Protein AF-A0A2N2WF15-F1 (afdb_monomer_lite)

Radius of gyration: 24.14 Å; chains: 1; bounding box: 79×33×32 Å

pLDDT: mean 79.83, std 14.01, range [51.75, 97.06]

Foldseek 3Di:
DDPVVVVVVVVVVVVCVVPDDPPPPPPDQQWPDWDWDDDPNDIDIDTDTDQQDKDAKDWDWDDPDDPDIDTPDIGGDMDHDPPTRDD

Structure (mmCIF, N/CA/C/O backbone):
data_AF-A0A2N2WF15-F1
#
_entry.id   AF-A0A2N2WF15-F1
#
loop_
_atom_site.group_PDB
_atom_site.id
_atom_site.type_symbol
_atom_site.label_atom_id
_atom_site.label_alt_id
_atom_site.label_comp_id
_atom_site.label_asym_id
_atom_site.label_entity_id
_atom_site.label_seq_id
_atom_site.pdbx_PDB_ins_code
_atom_site.Cartn_x
_atom_site.Cartn_y
_atom_site.Cartn_z
_atom_site.occupancy
_atom_site.B_iso_or_equiv
_atom_site.auth_seq_id
_atom_site.auth_comp_id
_atom_site.auth_asym_id
_atom_site.auth_atom_id
_atom_site.pdbx_PDB_model_num
ATOM 1 N N . MET A 1 1 ? 55.251 15.819 9.553 1.00 53.16 1 MET A N 1
ATOM 2 C CA . MET A 1 1 ? 53.915 15.892 8.916 1.00 53.16 1 MET A CA 1
ATOM 3 C C . MET A 1 1 ? 53.460 17.347 8.976 1.00 53.16 1 MET A C 1
ATOM 5 O O . MET A 1 1 ? 53.338 17.868 10.073 1.00 53.16 1 MET A O 1
ATOM 9 N N . ASN A 1 2 ? 53.349 18.048 7.839 1.00 53.69 2 ASN A N 1
ATOM 10 C CA . ASN A 1 2 ? 53.122 19.503 7.833 1.00 53.69 2 ASN A CA 1
ATOM 11 C C . ASN A 1 2 ? 51.674 19.836 8.214 1.00 53.69 2 ASN A C 1
ATOM 13 O O . ASN A 1 2 ? 50.755 19.458 7.488 1.00 53.69 2 ASN A O 1
ATOM 17 N N . ALA A 1 3 ? 51.489 20.581 9.308 1.00 60.47 3 ALA A N 1
ATOM 18 C CA . ALA A 1 3 ? 50.184 20.983 9.844 1.00 60.47 3 ALA A CA 1
ATOM 19 C C . ALA A 1 3 ? 49.294 21.722 8.819 1.00 60.47 3 ALA A C 1
ATOM 21 O O . ALA A 1 3 ? 48.071 21.625 8.845 1.00 60.47 3 ALA A O 1
ATOM 22 N N . THR A 1 4 ? 49.904 22.403 7.845 1.00 60.38 4 THR A N 1
ATOM 23 C CA . THR A 1 4 ? 49.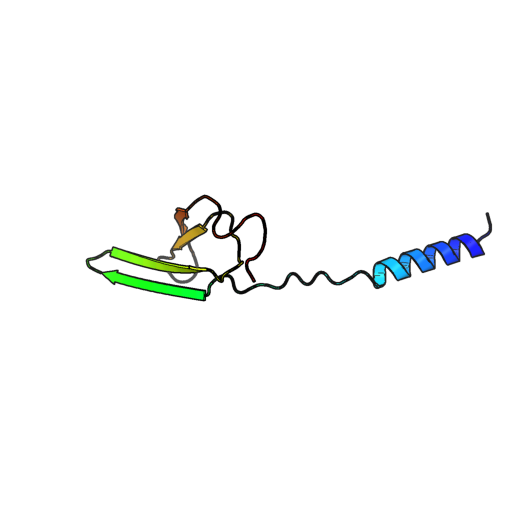210 23.063 6.726 1.00 60.38 4 THR A CA 1
ATOM 24 C C . THR A 1 4 ? 48.643 22.086 5.690 1.00 60.38 4 THR A C 1
ATOM 26 O O . THR A 1 4 ? 47.651 22.399 5.032 1.00 60.38 4 THR A O 1
ATOM 2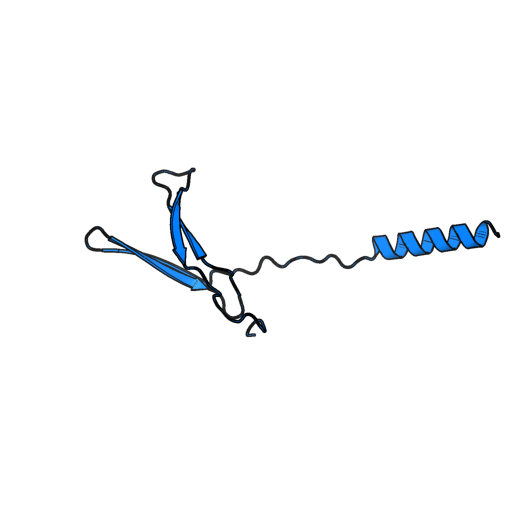9 N N . LYS A 1 5 ? 49.230 20.890 5.549 1.00 60.56 5 LYS A N 1
ATOM 30 C CA . LYS A 1 5 ? 48.756 19.826 4.646 1.00 60.56 5 LYS A CA 1
ATOM 31 C C . LYS A 1 5 ? 47.565 19.078 5.254 1.00 60.56 5 LYS A C 1
ATOM 33 O O . LYS A 1 5 ? 46.603 18.796 4.546 1.00 60.56 5 LYS A O 1
ATOM 38 N N . THR A 1 6 ? 47.599 18.821 6.563 1.00 64.12 6 THR A N 1
ATOM 39 C CA . THR A 1 6 ? 46.493 18.190 7.304 1.00 64.12 6 THR A CA 1
ATOM 40 C C . THR A 1 6 ? 45.287 19.119 7.436 1.00 64.12 6 THR A C 1
ATOM 42 O O . THR A 1 6 ? 44.167 18.669 7.216 1.00 64.12 6 THR A O 1
ATOM 45 N N . ALA A 1 7 ? 45.496 20.420 7.675 1.00 68.88 7 ALA A N 1
ATOM 46 C CA . ALA A 1 7 ? 44.409 21.405 7.710 1.00 68.88 7 ALA A CA 1
ATOM 47 C C . ALA A 1 7 ? 43.698 21.555 6.350 1.00 68.88 7 ALA A C 1
ATOM 49 O O . ALA A 1 7 ? 42.471 21.530 6.290 1.00 68.88 7 ALA A O 1
ATOM 50 N N . LYS A 1 8 ? 44.449 21.624 5.237 1.00 67.56 8 LYS A N 1
ATOM 51 C CA . LYS A 1 8 ? 43.863 21.641 3.881 1.00 67.56 8 LYS A CA 1
ATOM 52 C C . LYS A 1 8 ? 43.084 20.364 3.564 1.00 67.56 8 LYS A C 1
ATOM 54 O O . LYS A 1 8 ? 42.010 20.446 2.979 1.00 67.56 8 LYS A O 1
ATOM 59 N N . SER A 1 9 ? 43.598 19.203 3.973 1.00 70.44 9 SER A N 1
ATOM 60 C CA . SER A 1 9 ? 42.904 17.926 3.776 1.00 70.44 9 SER A CA 1
ATOM 61 C C . SER A 1 9 ? 41.584 17.861 4.550 1.00 70.44 9 SER A C 1
ATOM 63 O O . SER A 1 9 ? 40.596 17.371 4.013 1.00 70.44 9 SER A O 1
ATOM 65 N N . PHE A 1 10 ? 41.544 18.398 5.773 1.00 76.69 10 PHE A N 1
ATOM 66 C CA . PHE A 1 10 ? 40.316 18.487 6.570 1.00 76.69 10 PHE A CA 1
ATOM 67 C C . PHE A 1 10 ? 39.278 19.424 5.941 1.00 76.69 10 PHE A C 1
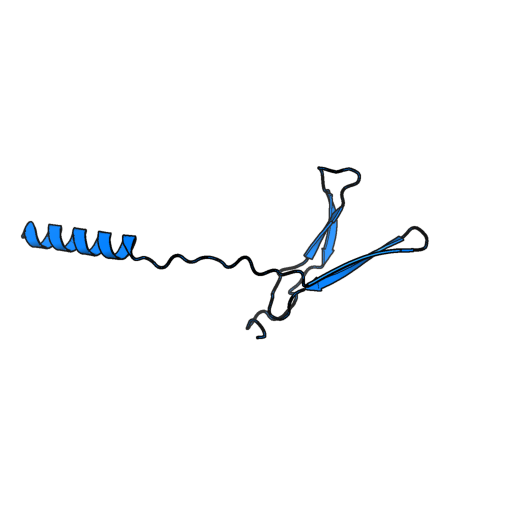ATOM 69 O O . PHE A 1 10 ? 38.098 19.087 5.879 1.00 76.69 10 PHE A O 1
ATOM 76 N N . ILE A 1 11 ? 39.720 20.571 5.417 1.00 79.50 11 ILE A N 1
ATOM 77 C CA . ILE A 1 11 ? 38.843 21.542 4.744 1.00 79.50 11 ILE A CA 1
ATOM 78 C C . ILE A 1 11 ? 38.220 20.942 3.476 1.00 79.50 11 ILE A C 1
ATOM 80 O O . ILE A 1 11 ? 37.025 21.110 3.245 1.00 79.50 11 ILE A O 1
ATOM 84 N N . ILE A 1 12 ? 38.998 20.203 2.679 1.00 79.50 12 ILE A N 1
ATOM 85 C CA . ILE A 1 12 ? 38.488 19.534 1.471 1.00 79.50 12 ILE A CA 1
ATOM 86 C C . ILE A 1 12 ? 37.441 18.473 1.838 1.00 79.50 12 ILE A C 1
ATOM 88 O O . ILE A 1 12 ? 36.411 18.379 1.177 1.00 79.50 12 ILE A O 1
ATOM 92 N N . MET A 1 13 ? 37.656 17.721 2.920 1.00 77.31 13 MET A N 1
ATOM 93 C CA . MET A 1 13 ? 36.706 16.702 3.377 1.00 77.31 13 MET A CA 1
ATOM 94 C C . MET A 1 13 ? 35.373 17.314 3.841 1.00 77.31 13 MET A C 1
ATOM 96 O O . MET A 1 13 ? 34.309 16.795 3.511 1.00 77.31 13 MET A O 1
ATOM 100 N N . ILE A 1 14 ? 35.423 18.455 4.538 1.00 79.69 14 ILE A N 1
ATOM 101 C CA . ILE A 1 14 ? 34.235 19.216 4.961 1.00 79.69 14 ILE A CA 1
ATOM 102 C C . ILE A 1 14 ? 33.464 19.779 3.758 1.00 79.69 14 ILE A C 1
ATOM 104 O O . ILE A 1 14 ? 32.238 19.690 3.722 1.00 79.69 14 ILE A O 1
ATOM 108 N N . LEU A 1 15 ? 34.163 20.311 2.751 1.00 75.00 15 LEU A N 1
ATOM 109 C CA . LEU A 1 15 ? 33.537 20.850 1.537 1.00 75.00 15 LEU A CA 1
ATOM 110 C C . LEU A 1 15 ? 32.826 19.768 0.710 1.00 75.00 15 LE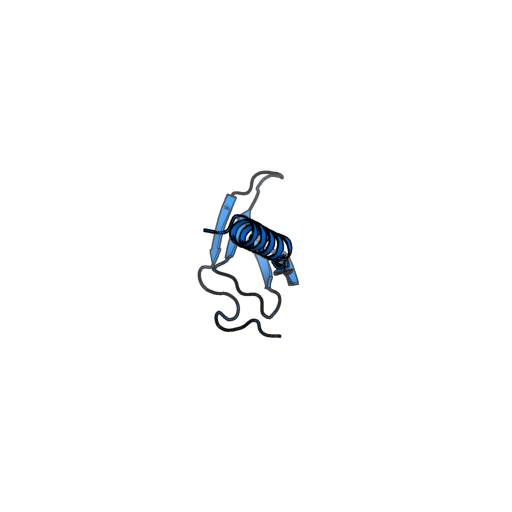U A C 1
ATOM 112 O O . LEU A 1 15 ? 31.744 20.020 0.189 1.00 75.00 15 LEU A O 1
ATOM 116 N N . VAL A 1 16 ? 33.386 18.556 0.633 1.00 76.50 16 VAL A N 1
ATOM 117 C CA . VAL A 1 16 ? 32.747 17.416 -0.054 1.00 76.50 16 VAL A CA 1
ATOM 118 C C . VAL A 1 16 ? 31.495 16.940 0.689 1.00 76.50 16 VAL A C 1
ATOM 120 O O . VAL A 1 16 ? 30.518 16.559 0.050 1.00 76.50 16 VAL A O 1
ATOM 123 N N . PHE A 1 17 ? 31.485 17.005 2.024 1.00 68.06 17 PHE A N 1
ATOM 124 C CA . PHE A 1 17 ? 30.326 16.606 2.829 1.00 68.06 17 PHE A CA 1
ATOM 125 C C . PHE A 1 17 ? 29.178 17.629 2.761 1.00 68.06 17 PHE A C 1
ATOM 127 O O . PHE A 1 17 ? 28.012 17.246 2.740 1.00 68.06 17 PHE A O 1
ATOM 134 N N . LEU A 1 18 ? 29.498 18.926 2.673 1.00 71.81 18 LEU A N 1
ATOM 135 C CA . LEU A 1 18 ? 28.513 20.013 2.548 1.00 71.81 18 LEU A CA 1
ATOM 136 C C . LEU A 1 18 ? 27.915 20.143 1.137 1.00 71.81 18 LEU A C 1
ATOM 138 O O . LEU A 1 18 ? 26.809 20.655 0.997 1.00 71.81 18 LEU A O 1
ATOM 142 N N . ALA A 1 19 ? 28.628 19.689 0.103 1.00 68.19 19 ALA A N 1
ATOM 143 C CA . ALA A 1 19 ? 28.170 19.719 -1.289 1.00 68.19 19 ALA A CA 1
ATOM 144 C C . ALA A 1 19 ? 27.506 18.406 -1.749 1.00 68.19 19 ALA A C 1
ATOM 146 O O . ALA A 1 19 ? 27.258 18.229 -2.943 1.00 68.19 19 ALA A O 1
ATOM 147 N N . GLY A 1 20 ? 27.242 17.470 -0.829 1.00 66.88 20 GLY A N 1
ATOM 148 C CA . GLY A 1 20 ? 26.581 16.211 -1.159 1.00 66.88 20 GLY A CA 1
ATOM 149 C C . GLY A 1 20 ? 25.215 16.460 -1.817 1.00 66.88 20 GLY A C 1
ATOM 150 O O . GLY A 1 20 ? 24.462 17.311 -1.339 1.00 66.88 20 GLY A O 1
ATOM 151 N N . PRO A 1 21 ? 24.872 15.753 -2.909 1.00 67.81 21 PRO A N 1
ATOM 152 C CA . PRO A 1 21 ? 23.579 15.928 -3.552 1.00 67.81 21 PRO A CA 1
ATOM 153 C C . PRO A 1 21 ? 22.465 15.574 -2.564 1.00 67.81 21 PRO A C 1
ATOM 155 O O . PRO A 1 21 ? 22.455 14.489 -1.979 1.00 67.81 21 PRO A O 1
ATOM 158 N N . SER A 1 22 ? 21.506 16.482 -2.390 1.00 62.66 22 SER A N 1
ATOM 159 C CA . SER A 1 22 ? 20.255 16.177 -1.711 1.00 62.66 22 SER A CA 1
ATOM 160 C C . SER A 1 22 ? 19.494 15.161 -2.560 1.00 62.66 22 SER A C 1
ATOM 162 O O . SER A 1 22 ? 18.87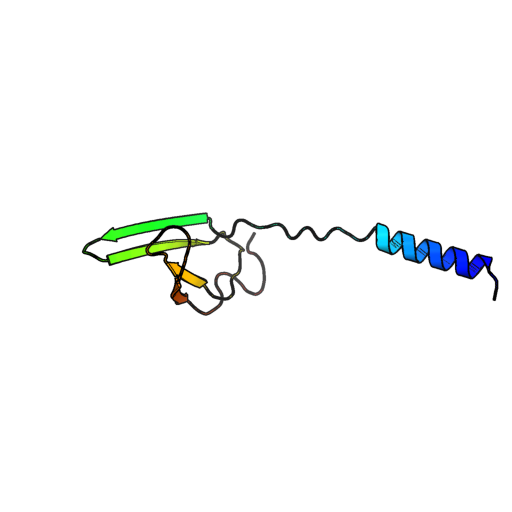5 15.495 -3.570 1.00 62.66 22 SER A O 1
ATOM 164 N N . LEU A 1 23 ? 19.556 13.889 -2.164 1.00 57.53 23 LEU A N 1
ATOM 165 C CA . LEU A 1 23 ? 18.674 12.851 -2.686 1.00 57.53 23 LEU A CA 1
ATOM 166 C C . LEU A 1 23 ? 17.263 13.138 -2.172 1.00 57.53 23 LEU A C 1
ATOM 168 O O . LEU A 1 23 ? 16.814 12.589 -1.169 1.00 57.53 23 LEU A O 1
ATOM 172 N N . VAL A 1 24 ? 16.566 14.051 -2.844 1.00 62.38 24 VAL A N 1
ATOM 173 C CA . VAL A 1 24 ? 15.132 14.226 -2.657 1.00 62.38 24 VAL A CA 1
ATOM 174 C C . VAL A 1 24 ? 14.481 13.014 -3.305 1.00 62.38 24 VAL A C 1
ATOM 176 O O . VAL A 1 24 ? 14.329 12.956 -4.526 1.00 62.38 24 VAL A O 1
ATOM 179 N N . ALA A 1 25 ? 14.136 12.013 -2.497 1.00 58.16 25 ALA A N 1
ATOM 180 C CA . ALA A 1 25 ? 13.219 10.974 -2.930 1.00 58.16 25 ALA A CA 1
ATOM 181 C C . ALA A 1 25 ? 11.911 11.676 -3.317 1.00 58.16 25 ALA A C 1
ATOM 183 O O . ALA A 1 25 ? 11.192 12.185 -2.459 1.00 58.16 25 ALA A O 1
ATOM 184 N N . LYS A 1 26 ? 11.644 11.790 -4.622 1.00 54.38 26 LYS A N 1
ATOM 185 C CA . LYS A 1 26 ? 10.372 12.318 -5.109 1.00 54.38 26 LYS A CA 1
ATOM 186 C C . LYS A 1 26 ? 9.293 11.342 -4.661 1.00 54.38 26 LYS A C 1
ATOM 188 O O . LYS A 1 26 ? 9.248 10.212 -5.148 1.00 54.38 26 LYS A O 1
ATOM 193 N N . GLU A 1 27 ? 8.438 11.780 -3.742 1.00 58.62 27 GLU A N 1
ATOM 194 C CA . GLU A 1 27 ? 7.188 11.091 -3.452 1.00 58.62 27 GLU A CA 1
ATOM 195 C C . GLU A 1 27 ? 6.376 11.110 -4.749 1.00 58.62 27 GLU A C 1
ATOM 197 O O . GLU A 1 27 ? 5.820 12.125 -5.167 1.00 58.62 27 GLU A O 1
ATOM 202 N N . THR A 1 28 ? 6.459 10.010 -5.489 1.00 63.09 28 THR A N 1
ATOM 203 C CA . THR A 1 28 ? 5.797 9.889 -6.780 1.00 63.09 28 THR A CA 1
ATOM 204 C C . THR A 1 28 ? 4.378 9.458 -6.468 1.00 63.09 28 THR A C 1
ATOM 206 O O . THR A 1 28 ? 4.183 8.501 -5.722 1.00 63.09 28 THR A O 1
ATOM 209 N N . THR A 1 29 ? 3.375 10.165 -6.984 1.00 74.62 29 THR A N 1
ATOM 210 C CA . THR A 1 29 ? 1.980 9.762 -6.798 1.00 74.62 29 THR A CA 1
ATOM 211 C C . THR A 1 29 ? 1.775 8.390 -7.441 1.00 74.62 29 THR A C 1
ATOM 213 O O . THR A 1 29 ? 1.663 8.276 -8.660 1.00 74.62 29 THR A O 1
ATOM 216 N N . VAL A 1 30 ? 1.760 7.336 -6.621 1.00 82.00 30 VAL A N 1
ATOM 217 C CA . VAL A 1 30 ? 1.621 5.945 -7.086 1.00 82.00 30 VAL A CA 1
ATOM 218 C C . VAL A 1 30 ? 0.182 5.637 -7.490 1.00 82.00 30 VAL A C 1
ATOM 220 O O . VAL A 1 30 ? -0.038 4.754 -8.305 1.00 82.00 30 VAL A O 1
ATOM 223 N N . LEU A 1 31 ? -0.807 6.354 -6.953 1.00 87.25 31 LEU A N 1
ATOM 224 C CA . LEU A 1 31 ? -2.225 6.093 -7.190 1.00 87.25 31 LEU A CA 1
ATOM 225 C C . LEU A 1 31 ? -2.797 7.055 -8.236 1.00 87.25 31 LEU A C 1
ATOM 227 O O . LEU A 1 31 ? -2.940 8.245 -7.972 1.00 87.25 31 LEU A O 1
ATOM 231 N N . ASN A 1 32 ? -3.173 6.529 -9.398 1.00 87.75 32 ASN A N 1
ATOM 232 C CA . ASN A 1 32 ? -3.801 7.301 -10.471 1.00 87.75 32 ASN A CA 1
ATOM 233 C C . ASN A 1 32 ? -5.332 7.348 -10.322 1.00 87.75 32 ASN A C 1
ATOM 235 O O . ASN A 1 32 ? -5.969 8.380 -10.513 1.00 87.75 32 ASN A O 1
ATOM 239 N N . ASN A 1 33 ? -5.948 6.222 -9.956 1.00 91.62 33 ASN A N 1
ATOM 240 C CA . ASN A 1 33 ? -7.386 6.156 -9.711 1.00 91.62 33 ASN A CA 1
ATOM 241 C C . ASN A 1 33 ? -7.694 5.235 -8.536 1.00 91.62 33 ASN A C 1
ATOM 243 O O . ASN A 1 33 ? -7.056 4.196 -8.378 1.00 91.62 33 ASN A O 1
ATOM 247 N N . PHE A 1 34 ? -8.710 5.593 -7.756 1.00 93.31 34 PHE A N 1
ATOM 248 C CA . PHE A 1 34 ? -9.269 4.754 -6.708 1.00 93.31 34 PHE A CA 1
ATOM 249 C C . PHE A 1 34 ? -10.786 4.894 -6.699 1.00 93.31 34 PHE A C 1
ATOM 251 O O . PHE A 1 34 ? -11.315 6.002 -6.637 1.00 93.31 34 PHE A O 1
ATOM 258 N N . THR A 1 35 ? -11.487 3.768 -6.772 1.00 96.25 35 THR A N 1
ATOM 259 C CA . THR A 1 35 ? -12.946 3.712 -6.802 1.00 96.25 35 THR A CA 1
ATOM 260 C C . THR A 1 35 ? -13.445 2.642 -5.841 1.00 96.25 35 THR A C 1
ATOM 262 O O . THR A 1 35 ? -12.904 1.536 -5.771 1.00 96.25 35 THR A O 1
ATOM 265 N N . VAL A 1 36 ? -14.529 2.967 -5.138 1.00 94.75 36 VAL A N 1
ATOM 266 C CA . VAL A 1 36 ? -15.235 2.065 -4.227 1.00 94.75 36 VAL A CA 1
ATOM 267 C C . VAL A 1 36 ? -16.673 1.922 -4.704 1.00 94.75 36 VAL A C 1
ATOM 269 O O . VAL A 1 36 ? -17.382 2.914 -4.844 1.00 94.75 36 VAL A O 1
ATOM 272 N N . ILE A 1 37 ? -17.112 0.688 -4.946 1.00 97.06 37 ILE A N 1
ATOM 273 C CA . ILE A 1 37 ? -18.467 0.388 -5.421 1.00 97.06 37 ILE A CA 1
ATOM 274 C C . ILE A 1 37 ? -19.146 -0.528 -4.409 1.00 97.06 37 ILE A C 1
ATOM 276 O O . ILE A 1 37 ? -18.682 -1.638 -4.149 1.00 97.06 37 ILE A O 1
ATOM 280 N N . LYS A 1 38 ? -20.276 -0.081 -3.858 1.00 95.88 38 LYS A N 1
ATOM 281 C CA . LYS A 1 38 ? -21.137 -0.907 -3.008 1.00 95.88 38 LYS A CA 1
ATOM 282 C C . LYS A 1 38 ? -22.226 -1.547 -3.862 1.00 95.88 38 LYS A C 1
ATOM 284 O O . LYS A 1 38 ? -23.009 -0.835 -4.481 1.00 95.88 38 LYS A O 1
ATOM 289 N N . ASN A 1 39 ? -22.292 -2.874 -3.880 1.00 96.69 39 ASN A N 1
ATOM 290 C CA . ASN A 1 39 ? -23.313 -3.609 -4.627 1.00 96.69 39 ASN A CA 1
ATOM 291 C C . ASN A 1 39 ? -23.679 -4.918 -3.911 1.00 96.69 39 ASN A C 1
ATOM 293 O O . ASN A 1 39 ? -22.789 -5.686 -3.547 1.00 96.69 39 ASN A O 1
ATOM 297 N N . ASN A 1 40 ? -24.977 -5.172 -3.707 1.00 95.56 40 ASN A N 1
ATOM 298 C CA . ASN A 1 40 ? -25.523 -6.387 -3.080 1.00 95.56 40 ASN A CA 1
ATOM 299 C C . ASN A 1 40 ? -24.798 -6.807 -1.788 1.00 95.56 40 ASN A C 1
ATOM 301 O O . ASN A 1 40 ? -24.355 -7.944 -1.641 1.00 95.56 40 ASN A O 1
ATOM 305 N N . GLY A 1 41 ? -24.619 -5.860 -0.861 1.00 94.56 41 GLY A N 1
ATOM 306 C CA . GLY A 1 41 ? -23.955 -6.110 0.426 1.00 94.56 41 GLY A CA 1
ATOM 307 C C . GLY A 1 41 ? -22.436 -6.305 0.348 1.00 94.56 41 GLY A C 1
ATOM 308 O O . GLY A 1 41 ? -21.802 -6.513 1.378 1.00 94.56 41 GLY A O 1
ATOM 309 N N . LYS A 1 42 ? -21.834 -6.201 -0.841 1.00 93.81 42 LYS A N 1
ATOM 310 C CA . LYS A 1 42 ? -20.387 -6.302 -1.061 1.00 93.81 42 LYS A CA 1
ATOM 311 C C . LYS A 1 42 ? -19.785 -4.936 -1.376 1.00 93.81 42 LYS A C 1
ATOM 313 O O . LYS A 1 42 ? -20.460 -4.057 -1.917 1.00 93.81 42 LYS A O 1
ATOM 318 N N . ILE A 1 43 ? -18.506 -4.783 -1.048 1.00 93.38 43 ILE A N 1
ATOM 319 C CA . ILE A 1 43 ? -17.689 -3.626 -1.413 1.00 93.38 43 ILE A CA 1
ATOM 320 C C . ILE A 1 43 ? -16.633 -4.093 -2.407 1.00 93.38 43 ILE A C 1
ATOM 322 O O . ILE A 1 43 ? -15.840 -4.980 -2.101 1.00 93.38 43 ILE A O 1
ATOM 326 N N . TYR A 1 44 ? -16.635 -3.489 -3.588 1.00 95.25 44 TYR A N 1
ATOM 327 C CA . TYR A 1 44 ? -15.628 -3.697 -4.614 1.00 95.25 44 TYR A CA 1
ATOM 328 C C . TYR A 1 44 ? -14.684 -2.507 -4.613 1.00 95.25 44 TYR A C 1
ATOM 330 O O . TYR A 1 44 ? -15.115 -1.359 -4.733 1.00 95.25 44 TYR A O 1
ATOM 338 N N . LEU A 1 45 ? -13.399 -2.798 -4.475 1.00 94.44 45 LEU A N 1
ATOM 339 C CA . LEU A 1 45 ? -12.331 -1.818 -4.557 1.00 94.44 45 LEU A CA 1
ATOM 340 C C . LEU A 1 45 ? -11.668 -1.955 -5.926 1.00 94.44 45 LEU A C 1
ATOM 342 O O . LEU A 1 45 ? -11.357 -3.063 -6.362 1.00 94.44 45 LEU A O 1
ATOM 346 N N . ARG A 1 46 ? -11.461 -0.830 -6.603 1.00 94.25 46 ARG A N 1
ATOM 347 C CA . ARG A 1 46 ? -10.667 -0.747 -7.828 1.00 94.25 46 ARG A CA 1
ATOM 348 C C . ARG A 1 46 ? -9.639 0.350 -7.644 1.00 94.25 46 ARG A C 1
ATOM 350 O O . ARG A 1 46 ? -9.996 1.460 -7.265 1.00 94.25 46 ARG A O 1
ATOM 357 N N . TRP A 1 47 ? -8.394 0.058 -7.977 1.00 92.12 47 TRP A N 1
ATOM 358 C CA . TRP A 1 47 ? -7.353 1.067 -8.061 1.00 92.12 47 TRP A CA 1
ATOM 359 C C . TRP A 1 47 ? -6.497 0.868 -9.297 1.00 92.12 47 TRP A C 1
ATOM 361 O O . TRP A 1 47 ? -6.379 -0.238 -9.824 1.00 92.12 47 TRP A O 1
ATOM 371 N N . VAL A 1 48 ? -5.926 1.967 -9.764 1.00 88.88 48 VAL A N 1
ATOM 372 C CA . VAL A 1 48 ? -4.980 2.000 -10.872 1.00 88.88 48 VAL A CA 1
ATOM 373 C C . VAL A 1 48 ? -3.738 2.697 -10.359 1.00 88.88 48 VAL A C 1
ATOM 375 O O . VAL A 1 48 ? -3.822 3.834 -9.889 1.00 88.88 48 VAL A O 1
ATOM 378 N N . ILE A 1 49 ? -2.604 2.010 -10.435 1.00 86.12 49 ILE A N 1
ATOM 379 C CA . ILE A 1 49 ? -1.312 2.612 -10.131 1.00 86.12 49 ILE A CA 1
ATOM 380 C C . ILE A 1 49 ? -0.802 3.400 -11.339 1.00 86.12 49 ILE A C 1
ATOM 382 O O . ILE A 1 49 ? -1.111 3.066 -12.485 1.00 86.12 49 ILE A O 1
ATOM 386 N N . THR A 1 50 ? -0.034 4.451 -11.088 1.00 84.31 50 THR A N 1
ATOM 387 C CA . THR A 1 50 ? 0.618 5.245 -12.129 1.00 84.31 50 THR A CA 1
ATOM 388 C C . THR A 1 50 ? 1.590 4.370 -12.918 1.00 84.31 50 THR A C 1
ATOM 390 O O . THR A 1 50 ? 2.337 3.580 -12.336 1.00 84.31 50 THR A O 1
ATOM 393 N N . SER A 1 51 ? 1.582 4.506 -14.248 1.00 76.12 51 SER A N 1
ATOM 394 C CA . SER A 1 51 ? 2.531 3.800 -15.118 1.00 76.12 51 SER A CA 1
ATOM 395 C C . SER A 1 51 ? 3.971 4.061 -14.670 1.00 76.12 51 SER A C 1
ATOM 397 O O . SER A 1 51 ? 4.293 5.147 -14.193 1.00 76.12 51 SER A O 1
ATOM 399 N N . GLY A 1 52 ? 4.814 3.036 -14.756 1.00 75.12 52 GLY A N 1
ATOM 400 C CA . GLY A 1 52 ? 6.205 3.097 -14.312 1.00 75.12 52 GLY A CA 1
ATOM 401 C C . GLY A 1 52 ? 6.425 3.112 -12.800 1.00 75.12 52 GLY A C 1
ATOM 402 O O . GLY A 1 52 ? 7.571 3.027 -12.369 1.00 75.12 52 GLY A O 1
ATOM 403 N N . SER A 1 53 ? 5.365 3.146 -11.989 1.00 78.50 53 SER A N 1
ATOM 404 C CA . SER A 1 53 ? 5.477 2.842 -10.563 1.00 78.50 53 SER A CA 1
ATOM 405 C C . SER A 1 53 ? 5.585 1.333 -10.352 1.00 78.50 53 SER A C 1
ATOM 407 O O . SER A 1 53 ? 4.907 0.551 -11.022 1.00 78.50 53 SER A O 1
ATOM 409 N N . THR A 1 54 ? 6.407 0.936 -9.384 1.00 82.44 54 THR A N 1
ATOM 410 C CA . THR A 1 54 ? 6.582 -0.462 -8.979 1.00 82.44 54 THR A CA 1
ATOM 411 C C . THR A 1 54 ? 6.207 -0.592 -7.510 1.00 82.44 54 THR A C 1
ATOM 413 O O . THR A 1 54 ? 6.575 0.264 -6.705 1.00 82.44 54 THR A O 1
ATOM 416 N N . CYS A 1 55 ? 5.479 -1.645 -7.148 1.00 80.69 55 CYS A N 1
ATOM 417 C CA . CYS A 1 55 ? 5.208 -1.979 -5.751 1.00 80.69 55 CYS A CA 1
ATOM 418 C C . CYS A 1 55 ? 5.617 -3.413 -5.441 1.00 80.69 55 CYS A C 1
ATOM 420 O O . CYS A 1 55 ? 5.567 -4.278 -6.315 1.00 80.69 55 CYS A O 1
ATOM 422 N N . ASP A 1 56 ? 5.986 -3.648 -4.186 1.00 87.44 56 ASP A N 1
ATOM 423 C CA . ASP A 1 56 ? 6.130 -4.984 -3.619 1.00 87.44 56 ASP A CA 1
ATOM 424 C C . ASP A 1 56 ? 4.884 -5.306 -2.791 1.00 87.44 56 ASP A C 1
ATOM 426 O O . ASP A 1 56 ? 4.759 -4.935 -1.620 1.00 87.44 56 ASP A O 1
ATOM 430 N N . GLY A 1 57 ? 3.914 -5.920 -3.461 1.00 89.88 57 GLY A N 1
ATOM 431 C CA . GLY A 1 57 ? 2.606 -6.238 -2.917 1.00 89.88 57 GLY A CA 1
ATOM 432 C C . GLY A 1 57 ? 1.699 -5.026 -2.682 1.00 89.88 57 GLY A C 1
ATOM 433 O O . GLY A 1 57 ? 2.055 -3.860 -2.853 1.00 89.88 57 GLY A O 1
ATOM 434 N N . THR A 1 58 ? 0.458 -5.310 -2.298 1.00 91.19 58 THR A N 1
ATOM 435 C CA . THR A 1 58 ? -0.551 -4.318 -1.916 1.00 91.19 58 THR A CA 1
ATOM 436 C C . THR A 1 58 ? -1.317 -4.812 -0.697 1.00 91.19 58 THR A C 1
ATOM 438 O O . THR A 1 58 ? -2.079 -5.774 -0.775 1.00 91.19 58 THR A O 1
ATOM 441 N N . LYS A 1 59 ? -1.166 -4.106 0.425 1.00 94.38 59 LYS A N 1
ATOM 442 C CA . LYS A 1 59 ? -1.920 -4.371 1.654 1.00 94.38 59 LYS A CA 1
ATOM 443 C C . LYS A 1 59 ? -3.198 -3.544 1.675 1.00 94.38 59 LYS A C 1
ATOM 445 O O . LYS A 1 59 ? -3.170 -2.336 1.442 1.00 94.38 59 LYS A O 1
ATOM 450 N N . ILE A 1 60 ? -4.317 -4.190 1.982 1.00 94.31 60 ILE A N 1
ATOM 451 C CA . ILE A 1 60 ? -5.636 -3.559 2.011 1.00 94.31 60 ILE A CA 1
ATOM 452 C C . ILE A 1 60 ? -6.031 -3.354 3.465 1.00 94.31 60 ILE A C 1
ATOM 454 O O . ILE A 1 60 ? -6.210 -4.314 4.216 1.00 94.31 60 ILE A O 1
ATOM 458 N N . TYR A 1 61 ? -6.199 -2.093 3.840 1.00 95.00 61 TYR A N 1
ATOM 459 C CA . TYR A 1 61 ? -6.594 -1.689 5.179 1.00 95.00 61 TYR A CA 1
ATOM 460 C C . TYR A 1 61 ? -8.013 -1.127 5.173 1.00 95.00 61 TYR A C 1
ATOM 462 O O . TYR A 1 61 ? -8.392 -0.364 4.284 1.00 95.00 61 TYR A O 1
ATOM 470 N N . ARG A 1 62 ? -8.799 -1.484 6.186 1.00 93.88 62 ARG A N 1
ATOM 471 C CA . ARG A 1 62 ? -10.155 -0.979 6.397 1.00 93.88 62 ARG A CA 1
ATOM 472 C C . ARG A 1 62 ? -10.309 -0.495 7.828 1.00 93.88 62 ARG A C 1
ATOM 474 O O . ARG A 1 62 ? -9.915 -1.176 8.769 1.00 93.88 62 ARG A O 1
ATOM 481 N N . SER A 1 63 ? -10.945 0.658 7.966 1.00 94.25 63 SER A N 1
ATOM 482 C CA . SER A 1 63 ? -11.450 1.155 9.238 1.00 94.25 63 SER A CA 1
ATOM 483 C C . SER A 1 63 ? -12.961 0.915 9.319 1.00 94.25 63 SER A C 1
ATOM 485 O O . SER A 1 63 ? -13.674 1.041 8.317 1.00 94.25 63 SER A O 1
ATOM 487 N N . ASP A 1 64 ? -13.451 0.537 10.495 1.00 88.62 64 ASP A N 1
ATOM 488 C CA . ASP A 1 64 ? -14.871 0.573 10.870 1.00 88.62 64 ASP A CA 1
ATOM 489 C C . ASP A 1 64 ? -15.246 1.871 11.622 1.00 88.62 64 ASP A C 1
ATOM 491 O O . ASP A 1 64 ? -16.427 2.124 11.857 1.00 88.62 64 ASP A O 1
ATOM 495 N N . GLY A 1 65 ? -14.253 2.725 11.912 1.00 86.25 65 GLY A N 1
ATOM 496 C CA . GLY A 1 65 ? -14.373 4.088 12.442 1.00 86.25 65 GLY A CA 1
ATOM 497 C C . GLY A 1 65 ? -13.555 5.103 11.624 1.00 86.25 65 GLY A C 1
ATOM 498 O O . GLY A 1 65 ? -13.336 4.904 10.431 1.00 86.25 65 GLY A O 1
ATOM 499 N N . GLN A 1 66 ? -13.077 6.198 12.227 1.00 75.81 66 GLN A N 1
ATOM 500 C CA . GLN A 1 66 ? -12.289 7.211 11.490 1.00 75.81 66 GLN A CA 1
ATOM 501 C C . GLN A 1 66 ? -10.765 7.082 11.637 1.00 75.81 66 GLN A C 1
ATOM 503 O O . GLN A 1 66 ? -10.050 7.493 10.731 1.00 75.81 66 GLN A O 1
ATOM 508 N N . ILE A 1 67 ? -10.253 6.528 12.742 1.00 86.31 67 ILE A N 1
ATOM 509 C CA . ILE A 1 67 ? -8.822 6.670 13.082 1.00 86.31 67 ILE A CA 1
ATOM 510 C C . ILE A 1 67 ? -8.049 5.349 12.958 1.00 86.31 67 ILE A C 1
ATOM 512 O O . ILE A 1 67 ? -6.893 5.351 12.543 1.00 86.31 67 ILE A O 1
ATOM 516 N N . ASN A 1 68 ? -8.675 4.213 13.275 1.00 93.12 68 ASN A N 1
ATOM 517 C CA . ASN A 1 68 ? -7.978 2.931 13.370 1.00 93.12 68 ASN A CA 1
ATOM 518 C C . ASN A 1 68 ? -8.279 2.037 12.173 1.00 93.12 68 ASN A C 1
ATOM 520 O O . ASN A 1 68 ? -9.416 1.638 11.947 1.00 93.12 68 ASN A O 1
ATOM 524 N N . PHE A 1 69 ? -7.233 1.662 11.448 1.00 95.75 69 PHE A N 1
ATOM 525 C CA . PHE A 1 69 ? -7.334 0.769 10.307 1.00 95.75 69 PHE A CA 1
ATOM 526 C C . PHE A 1 69 ? -6.804 -0.618 10.662 1.00 95.75 69 PHE A C 1
ATOM 528 O O . PHE A 1 69 ? -5.765 -0.761 11.302 1.00 95.75 69 PHE A O 1
ATOM 535 N N . THR A 1 70 ? -7.498 -1.647 10.194 1.00 96.06 70 THR A N 1
ATOM 536 C CA . THR A 1 70 ? -7.086 -3.047 10.315 1.00 96.06 70 THR A CA 1
ATOM 537 C C . THR A 1 70 ? -6.815 -3.614 8.929 1.00 96.06 70 THR A C 1
ATOM 539 O O . THR A 1 70 ? -7.483 -3.253 7.958 1.00 96.06 70 THR A O 1
ATOM 542 N N . GLN A 1 71 ? -5.802 -4.469 8.806 1.00 95.88 71 GLN A N 1
ATOM 543 C CA . GLN A 1 71 ? -5.526 -5.138 7.538 1.00 95.88 71 GLN A CA 1
ATOM 544 C C . GLN A 1 71 ? -6.613 -6.188 7.282 1.00 95.88 71 GLN A C 1
ATOM 546 O O . GLN A 1 71 ? -6.846 -7.056 8.118 1.00 95.88 71 GLN A O 1
ATOM 551 N N . ILE A 1 72 ? -7.265 -6.111 6.123 1.00 95.75 72 ILE A N 1
ATOM 552 C CA . ILE A 1 72 ? -8.330 -7.038 5.708 1.00 95.75 72 ILE A CA 1
ATOM 553 C C . ILE A 1 72 ? -7.957 -7.864 4.473 1.00 95.75 72 ILE A C 1
ATOM 555 O O . ILE A 1 72 ? -8.717 -8.741 4.072 1.00 95.75 72 ILE A O 1
ATOM 559 N N . GLY A 1 73 ? -6.811 -7.579 3.854 1.00 95.12 73 GLY A N 1
ATOM 560 C CA . GLY A 1 73 ? -6.340 -8.311 2.688 1.00 95.12 73 GLY A CA 1
ATOM 561 C C . GLY A 1 73 ? -4.908 -7.964 2.306 1.00 95.12 73 GLY A C 1
ATOM 562 O O . GLY A 1 73 ? -4.349 -6.960 2.755 1.00 95.12 73 GLY A O 1
ATOM 563 N N . ASP A 1 74 ? -4.334 -8.818 1.472 1.00 95.25 74 ASP A N 1
ATOM 564 C CA . ASP A 1 74 ? -3.016 -8.665 0.870 1.00 95.25 74 ASP A CA 1
ATOM 565 C C . ASP A 1 74 ? -3.064 -9.207 -0.562 1.00 95.25 74 ASP A C 1
ATOM 567 O O . ASP A 1 74 ? -3.665 -10.252 -0.819 1.00 95.25 74 ASP A O 1
ATOM 571 N N . ILE A 1 75 ? -2.465 -8.471 -1.490 1.00 92.56 75 ILE A N 1
ATOM 572 C CA . ILE A 1 75 ? -2.194 -8.914 -2.855 1.00 92.56 75 ILE A CA 1
ATOM 573 C C . ILE A 1 75 ? -0.678 -8.930 -2.982 1.00 92.56 75 ILE A C 1
ATOM 575 O O . ILE A 1 75 ? -0.066 -7.887 -3.197 1.00 92.56 75 ILE A O 1
ATOM 579 N N . SER A 1 76 ? -0.074 -10.097 -2.787 1.00 92.50 76 SER A N 1
ATOM 580 C CA . SER A 1 76 ? 1.379 -10.251 -2.840 1.00 92.50 76 SER A CA 1
ATOM 581 C C . SER A 1 76 ? 1.907 -10.208 -4.281 1.00 92.50 76 SER A C 1
ATOM 583 O O . SER A 1 76 ? 1.174 -10.464 -5.238 1.00 92.50 76 SER A O 1
ATOM 585 N N . GLY A 1 77 ? 3.208 -9.956 -4.429 1.00 88.75 77 GLY A N 1
ATOM 586 C CA . GLY A 1 77 ? 3.898 -9.941 -5.720 1.00 88.75 77 GLY A CA 1
ATOM 587 C C . GLY A 1 77 ? 4.124 -8.536 -6.275 1.00 88.75 77 GLY A C 1
ATOM 588 O O . GLY A 1 77 ? 3.635 -7.545 -5.740 1.00 88.75 77 GLY A O 1
ATOM 589 N N . ILE A 1 78 ? 4.904 -8.449 -7.352 1.00 84.81 78 ILE A N 1
ATOM 590 C CA . ILE A 1 78 ? 5.295 -7.162 -7.931 1.00 84.81 78 ILE A CA 1
ATOM 591 C C . ILE A 1 78 ? 4.176 -6.614 -8.815 1.00 84.81 78 ILE A C 1
ATOM 593 O O . ILE A 1 78 ? 3.734 -7.287 -9.747 1.00 84.81 78 ILE A O 1
ATOM 597 N N . CYS A 1 79 ? 3.755 -5.375 -8.562 1.00 80.38 79 CYS A N 1
ATOM 598 C CA . CYS A 1 79 ? 2.959 -4.614 -9.520 1.00 80.38 79 CYS A CA 1
ATOM 599 C C . CYS A 1 79 ? 3.874 -3.711 -10.359 1.00 80.38 79 CYS A C 1
ATOM 601 O O . CYS A 1 79 ? 4.802 -3.108 -9.824 1.00 80.38 79 CYS A O 1
ATOM 603 N N . GLY A 1 80 ? 3.631 -3.625 -11.670 1.00 76.69 80 GLY A N 1
ATOM 604 C CA . GLY A 1 80 ? 4.493 -2.881 -12.599 1.00 76.69 80 GLY A CA 1
ATOM 605 C C . GLY A 1 80 ? 5.681 -3.704 -13.118 1.00 76.69 80 GLY A C 1
ATOM 606 O O . GLY A 1 80 ? 5.556 -4.908 -13.331 1.00 76.69 80 GLY A O 1
ATOM 607 N N . SER A 1 81 ? 6.823 -3.049 -13.358 1.00 69.06 81 SER A N 1
ATOM 608 C CA . SER A 1 81 ? 8.067 -3.685 -13.827 1.00 69.06 81 SER A CA 1
ATOM 609 C C . SER A 1 81 ? 9.171 -3.552 -12.778 1.00 69.06 81 SER A C 1
ATOM 611 O O . SER A 1 81 ? 9.409 -2.463 -12.260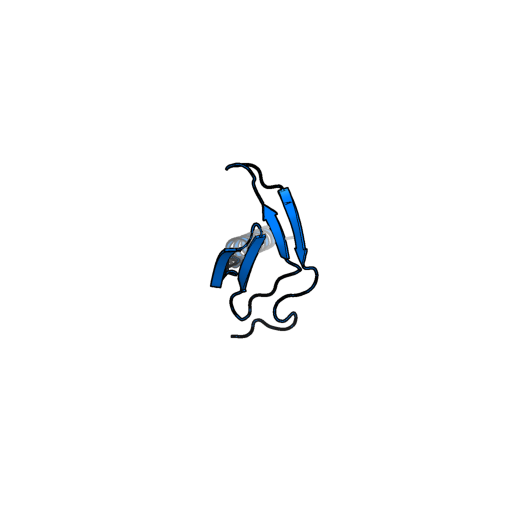 1.00 69.06 81 SER A O 1
ATOM 613 N N . SER A 1 82 ? 9.877 -4.642 -12.472 1.00 65.56 82 SER A N 1
ATOM 614 C CA . SER A 1 82 ? 11.012 -4.634 -11.535 1.00 65.56 82 SER A CA 1
ATOM 615 C C . SER A 1 82 ? 12.326 -4.148 -12.155 1.00 65.56 82 SER A C 1
ATOM 617 O O . SER A 1 82 ? 13.293 -3.930 -11.429 1.00 65.56 82 SER A O 1
ATOM 619 N N . SER A 1 83 ? 12.388 -4.001 -13.482 1.00 64.56 83 SER A N 1
ATOM 620 C CA . SER A 1 83 ? 13.632 -3.728 -14.211 1.00 64.56 83 SER A CA 1
ATOM 621 C C . SER A 1 83 ? 13.777 -2.283 -14.693 1.00 64.56 83 SER A C 1
ATOM 623 O O . SER A 1 83 ? 14.903 -1.827 -14.882 1.00 64.56 83 SER A O 1
ATOM 625 N N . SER A 1 84 ? 12.679 -1.543 -14.871 1.00 57.19 84 SER A N 1
ATOM 626 C CA . SER A 1 84 ? 12.715 -0.126 -15.258 1.00 57.19 84 SER A CA 1
ATOM 627 C C . SER A 1 84 ? 11.363 0.562 -15.021 1.00 57.19 84 SER A C 1
ATOM 629 O O . SER A 1 84 ? 10.340 -0.024 -15.397 1.00 57.19 84 SER A O 1
ATOM 631 N N . PRO A 1 85 ? 11.326 1.811 -14.514 1.00 56.00 85 PRO A N 1
ATOM 632 C CA . PRO A 1 85 ? 10.140 2.655 -14.626 1.00 56.00 85 PRO A CA 1
ATOM 633 C C . PRO A 1 85 ? 9.782 2.804 -16.107 1.00 56.00 85 PRO A C 1
ATOM 635 O O . PRO A 1 85 ? 10.630 3.181 -16.915 1.00 56.00 85 PRO A O 1
ATOM 638 N N . VAL A 1 86 ? 8.554 2.457 -16.482 1.00 55.22 86 VAL A N 1
ATOM 639 C CA . VAL A 1 86 ? 8.040 2.725 -17.830 1.00 55.22 86 VAL A CA 1
ATOM 640 C C . VAL A 1 86 ? 7.786 4.241 -17.931 1.00 55.22 86 VAL A C 1
ATOM 642 O O . VAL A 1 86 ? 7.087 4.746 -17.052 1.00 55.22 86 VAL A O 1
ATOM 645 N N . PRO A 1 87 ? 8.373 4.956 -18.915 1.00 51.75 87 PRO A N 1
ATOM 646 C CA . PRO A 1 87 ? 8.245 6.410 -19.061 1.00 51.75 87 PRO A CA 1
ATOM 647 C C . PRO A 1 87 ? 6.803 6.915 -19.165 1.00 51.75 87 PRO A C 1
ATOM 649 O O . PRO A 1 87 ? 5.947 6.168 -19.699 1.00 51.75 87 PRO A O 1
#

Sequence (87 aa):
MNATKTAKSFIIMILVFLAGPSLVAKETTVLNNFTVIKNNGKIYLRWVITSGSTCDGTKIYRSDGQINFTQIGDISGICGSSSSPVP

Secondary structure (DSSP, 8-state):
--HHHHHHHHHHHHHHHHT-----------EEEEEEEEETTEEEEEEEEPTT--EEEEEEEEESSSS-EEEEEEEEEEES-SS----